Protein AF-A0A923Q628-F1 (afdb_monomer_lite)

Secondary structure (DSSP, 8-state):
-HHHHHHHHHHHHHHHHHHHHHHHHHHHHHHHHHHHHHHTT--HHHHHHHHHHHHHHHHHHHHHHHHTT--HHHHHHHHHHHTHHHHHHHHS-TT--SSS-S-S--

pLDDT: mean 77.68, std 12.84, range [35.16, 90.88]

Sequence (106 aa):
MSDLLASAAAFTAVVAVGLLALSVLTLVPFVLAQRMAQTRGFPSARWGAFTLAASVVGLGVVGLALRGDRTPLLALTGVPVAYAGPLVLSLLEAGQRVGGRPGRHQ

Foldseek 3Di:
DVVVVVVVVVVVVVVVVVVVVLCCLAVVLLVLLLVLCVVLVHDSVVLNVQLNVLSVVLVVQLVVCVPPVHDVVSNVVSRCSNNVSNVVSVVDDRPPPPDDDPDPDD

Radius of gyration: 18.83 Å; chains: 1; bounding box: 48×22×65 Å

Structure (mmCIF, N/CA/C/O backbone):
data_AF-A0A923Q628-F1
#
_entry.id   AF-A0A923Q628-F1
#
loop_
_atom_site.group_PDB
_atom_site.id
_atom_site.type_symbol
_atom_site.label_atom_id
_atom_site.label_alt_id
_atom_site.label_comp_id
_atom_site.label_asym_id
_atom_site.label_entity_id
_atom_site.label_seq_id
_atom_site.pdbx_PDB_ins_code
_atom_site.Cartn_x
_atom_site.Cartn_y
_atom_site.Cartn_z
_atom_site.occupancy
_atom_site.B_iso_or_equiv
_atom_site.auth_seq_id
_atom_site.auth_comp_id
_atom_site.auth_asym_id
_atom_site.auth_atom_id
_atom_site.pdbx_PDB_model_num
ATOM 1 N N . MET A 1 1 ? 11.102 0.838 -37.784 1.00 62.62 1 MET A N 1
ATOM 2 C CA . MET A 1 1 ? 9.768 0.523 -37.207 1.00 62.62 1 MET A CA 1
ATOM 3 C C . MET A 1 1 ? 9.867 -0.410 -36.000 1.00 62.62 1 MET A C 1
ATOM 5 O O . MET A 1 1 ? 9.171 -0.153 -35.029 1.00 62.62 1 MET A O 1
ATOM 9 N N . SER A 1 2 ? 10.738 -1.428 -36.008 1.00 75.00 2 SER A N 1
ATOM 10 C CA . SER A 1 2 ? 10.991 -2.321 -34.859 1.00 75.00 2 SER A CA 1
ATOM 11 C C . SER A 1 2 ? 11.388 -1.589 -33.570 1.00 75.00 2 SER A C 1
ATOM 13 O O . SER A 1 2 ? 10.816 -1.869 -32.524 1.00 75.00 2 SER A O 1
ATOM 15 N N . ASP A 1 3 ? 12.281 -0.598 -33.642 1.00 81.81 3 ASP A N 1
ATOM 16 C CA . ASP A 1 3 ? 12.771 0.122 -32.449 1.00 81.81 3 ASP A CA 1
ATOM 17 C C . ASP A 1 3 ? 11.704 1.025 -31.810 1.00 81.81 3 ASP A C 1
ATOM 19 O O . ASP A 1 3 ? 11.665 1.224 -30.595 1.00 81.81 3 ASP A O 1
ATOM 23 N N . LEU A 1 4 ? 10.775 1.529 -32.626 1.00 80.75 4 LEU A N 1
ATOM 24 C CA . LEU A 1 4 ? 9.619 2.304 -32.170 1.00 80.75 4 LEU A CA 1
ATOM 25 C C . LEU A 1 4 ? 8.608 1.411 -31.440 1.00 80.75 4 LEU A C 1
ATOM 27 O O . LEU A 1 4 ? 8.088 1.788 -30.395 1.00 80.75 4 LEU A O 1
ATOM 31 N N . LEU A 1 5 ? 8.374 0.198 -31.948 1.00 83.94 5 LEU A N 1
ATOM 32 C CA . LEU A 1 5 ? 7.522 -0.787 -31.279 1.00 83.94 5 LEU A CA 1
ATOM 33 C C . LEU A 1 5 ? 8.168 -1.308 -29.987 1.00 83.94 5 LEU A C 1
ATOM 35 O O . LEU A 1 5 ? 7.484 -1.440 -28.974 1.00 83.94 5 LEU A O 1
ATOM 39 N N . ALA A 1 6 ? 9.482 -1.549 -29.995 1.00 86.12 6 ALA A N 1
ATOM 40 C CA . ALA A 1 6 ? 10.225 -1.998 -28.820 1.00 86.12 6 ALA A CA 1
ATOM 41 C C . ALA A 1 6 ? 10.246 -0.936 -27.707 1.00 86.12 6 ALA A C 1
ATOM 43 O O . ALA A 1 6 ? 10.003 -1.255 -26.544 1.00 86.12 6 ALA A O 1
ATOM 44 N N . SER A 1 7 ? 10.471 0.334 -28.056 1.00 83.19 7 SER A N 1
ATOM 45 C CA . SER A 1 7 ? 10.445 1.439 -27.088 1.00 83.19 7 SER A CA 1
ATOM 46 C C . SER A 1 7 ? 9.042 1.694 -26.528 1.00 83.19 7 SER A C 1
ATOM 48 O O . SER A 1 7 ? 8.898 1.874 -25.318 1.00 83.19 7 SER A O 1
ATOM 50 N N . ALA A 1 8 ? 7.997 1.619 -27.359 1.00 86.06 8 ALA A N 1
ATOM 51 C CA . ALA A 1 8 ? 6.611 1.707 -26.899 1.00 86.06 8 ALA A CA 1
ATOM 52 C C . ALA A 1 8 ? 6.243 0.559 -25.940 1.00 86.06 8 ALA A C 1
ATOM 54 O O . ALA A 1 8 ? 5.632 0.795 -24.893 1.00 86.06 8 ALA A O 1
ATOM 55 N N . ALA A 1 9 ? 6.652 -0.676 -26.251 1.00 87.31 9 ALA A N 1
ATOM 56 C CA . ALA A 1 9 ? 6.443 -1.829 -25.378 1.00 87.31 9 ALA A CA 1
ATOM 57 C C . ALA A 1 9 ? 7.181 -1.676 -24.037 1.00 87.31 9 ALA A C 1
ATOM 59 O O . ALA A 1 9 ? 6.585 -1.899 -22.983 1.00 87.31 9 ALA A O 1
ATOM 60 N N . ALA A 1 10 ? 8.442 -1.232 -24.061 1.00 88.81 10 ALA A N 1
ATOM 61 C CA . ALA A 1 10 ? 9.233 -1.007 -22.853 1.00 88.81 10 ALA A CA 1
ATOM 62 C C . ALA A 1 10 ? 8.619 0.085 -21.963 1.00 88.81 10 ALA A C 1
ATOM 64 O O . ALA A 1 10 ? 8.470 -0.113 -20.758 1.00 88.81 10 ALA A O 1
ATOM 65 N N . PHE A 1 11 ? 8.191 1.205 -22.551 1.00 88.06 11 PHE A N 1
ATOM 66 C CA 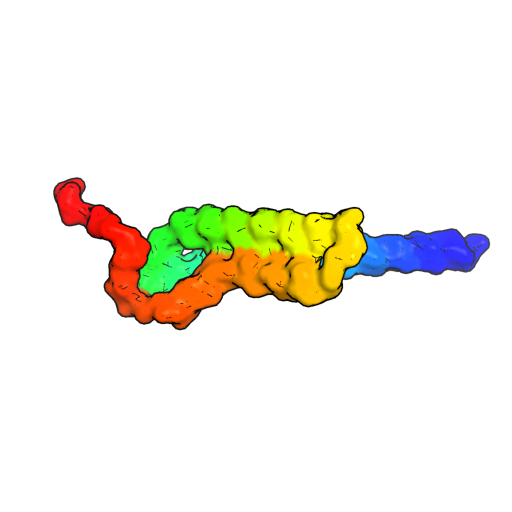. PHE A 1 11 ? 7.509 2.272 -21.820 1.00 88.06 11 PHE A CA 1
ATOM 67 C C . PHE A 1 11 ? 6.212 1.771 -21.175 1.00 88.06 11 PHE A C 1
ATOM 69 O O . PHE A 1 11 ? 5.981 1.990 -19.986 1.00 88.06 11 PHE A O 1
ATOM 76 N N . THR A 1 12 ? 5.399 1.034 -21.933 1.00 89.94 12 THR A N 1
ATOM 77 C CA . THR A 1 12 ? 4.139 0.466 -21.433 1.00 89.94 12 THR A CA 1
ATOM 78 C C . THR A 1 12 ? 4.388 -0.497 -20.273 1.00 89.94 12 THR A C 1
ATOM 80 O O . THR A 1 12 ? 3.681 -0.440 -19.268 1.00 89.94 12 THR A O 1
ATOM 83 N N . ALA A 1 13 ? 5.425 -1.334 -20.366 1.00 90.12 13 ALA A N 1
ATOM 84 C CA . ALA A 1 13 ? 5.811 -2.245 -19.294 1.00 90.12 13 ALA A CA 1
ATOM 85 C C . ALA A 1 13 ? 6.239 -1.489 -18.026 1.00 90.12 13 ALA A C 1
ATOM 87 O O . ALA A 1 13 ? 5.774 -1.816 -16.935 1.00 90.12 13 ALA A O 1
ATOM 88 N N . VAL A 1 14 ? 7.060 -0.442 -18.155 1.00 90.88 14 VAL A N 1
ATOM 89 C CA . VAL A 1 14 ? 7.491 0.386 -17.014 1.00 90.88 14 VAL A CA 1
ATOM 90 C C . VAL A 1 14 ? 6.299 1.067 -16.341 1.00 90.88 14 VAL A C 1
ATOM 92 O O . VAL A 1 14 ? 6.184 1.036 -15.115 1.00 90.88 14 VAL A O 1
ATOM 95 N N . VAL A 1 15 ? 5.376 1.630 -17.125 1.00 90.06 15 VAL A N 1
ATOM 96 C CA . VAL A 1 15 ? 4.156 2.258 -16.596 1.00 90.06 15 VAL A CA 1
ATOM 97 C C . VAL A 1 15 ? 3.277 1.229 -15.883 1.00 90.06 15 VAL A C 1
ATOM 99 O O . VAL A 1 15 ? 2.820 1.486 -14.769 1.00 90.06 15 VAL A O 1
ATOM 102 N N . ALA A 1 16 ? 3.080 0.049 -16.474 1.00 89.62 16 ALA A N 1
ATOM 103 C CA . ALA A 1 16 ? 2.290 -1.021 -15.869 1.00 89.62 16 ALA A CA 1
ATOM 104 C C . ALA A 1 16 ? 2.885 -1.487 -14.530 1.00 89.62 16 ALA A C 1
ATOM 106 O O . ALA A 1 16 ? 2.157 -1.622 -13.546 1.00 89.62 16 ALA A O 1
ATOM 107 N N . VAL A 1 17 ? 4.208 -1.666 -14.465 1.00 89.25 17 VAL A N 1
ATOM 108 C CA . VAL A 1 17 ? 4.917 -2.022 -13.226 1.00 89.25 17 VAL A CA 1
ATOM 109 C C . VAL A 1 17 ? 4.790 -0.911 -12.180 1.00 89.25 17 VAL A C 1
ATOM 111 O O . VAL A 1 17 ? 4.522 -1.202 -11.015 1.00 89.25 17 VAL A O 1
ATOM 114 N N . GLY A 1 18 ? 4.912 0.357 -12.582 1.00 85.50 18 GLY A N 1
ATOM 115 C CA . GLY A 1 18 ? 4.735 1.501 -11.684 1.00 85.50 18 GLY A CA 1
ATOM 116 C C . GLY A 1 18 ? 3.327 1.573 -11.083 1.00 85.50 18 GLY A C 1
ATOM 117 O O . GLY A 1 18 ? 3.176 1.770 -9.876 1.00 85.50 18 GLY A O 1
ATOM 118 N N . LEU A 1 19 ? 2.293 1.347 -11.898 1.00 85.81 19 LEU A N 1
ATOM 119 C CA . LEU A 1 19 ? 0.901 1.303 -11.439 1.00 85.81 19 LEU A CA 1
ATOM 120 C C . LEU A 1 19 ? 0.642 0.118 -10.504 1.00 85.81 19 LEU A C 1
ATOM 122 O O . LEU A 1 19 ? -0.016 0.281 -9.474 1.00 85.81 19 LEU A O 1
ATOM 126 N N . LEU A 1 20 ? 1.201 -1.055 -10.816 1.00 85.62 20 LEU A N 1
ATOM 127 C CA . LEU A 1 20 ? 1.146 -2.219 -9.934 1.00 85.62 20 LEU A CA 1
ATOM 128 C C . LEU A 1 20 ? 1.789 -1.913 -8.579 1.00 85.62 20 LEU A C 1
ATOM 130 O O . LEU A 1 20 ? 1.150 -2.120 -7.548 1.00 85.62 20 LEU A O 1
ATOM 134 N N . ALA A 1 21 ? 2.995 -1.347 -8.562 1.00 83.06 21 ALA A N 1
ATOM 135 C CA . ALA A 1 21 ? 3.676 -0.978 -7.324 1.00 83.06 21 ALA A CA 1
ATOM 136 C C . ALA A 1 21 ? 2.857 0.023 -6.487 1.00 83.06 21 ALA A C 1
ATOM 138 O O . ALA A 1 21 ? 2.683 -0.172 -5.283 1.00 83.06 21 ALA A O 1
ATOM 139 N N . LEU A 1 22 ? 2.278 1.047 -7.124 1.00 82.56 22 LEU A N 1
ATOM 140 C CA . LEU A 1 22 ? 1.396 2.009 -6.455 1.00 82.56 22 LEU A CA 1
ATOM 141 C C . LEU A 1 22 ? 0.154 1.337 -5.864 1.00 82.56 22 LEU A C 1
ATOM 143 O O . LEU A 1 22 ? -0.212 1.623 -4.722 1.00 82.56 22 LEU A O 1
ATOM 147 N N . SER A 1 23 ? -0.474 0.420 -6.600 1.00 81.19 23 SER A N 1
ATOM 148 C CA . SER A 1 23 ? -1.646 -0.315 -6.114 1.00 81.19 23 SER A CA 1
ATOM 149 C C . SER A 1 23 ? -1.315 -1.200 -4.905 1.00 81.19 23 SER A C 1
ATOM 151 O O . SER A 1 23 ? -2.074 -1.231 -3.936 1.00 81.19 23 SER A O 1
ATOM 153 N N . VAL A 1 24 ? -0.142 -1.841 -4.899 1.00 85.56 24 VAL A N 1
ATOM 154 C CA . VAL A 1 24 ? 0.341 -2.662 -3.779 1.00 85.56 24 VAL A CA 1
ATOM 155 C C . VAL A 1 24 ? 0.644 -1.812 -2.543 1.00 85.56 24 VAL A C 1
ATOM 157 O O . VAL A 1 24 ? 0.461 -2.279 -1.422 1.00 85.56 24 VAL A O 1
ATOM 160 N N . LEU A 1 25 ? 1.070 -0.561 -2.716 1.00 80.69 25 LEU A N 1
ATOM 161 C CA . LEU A 1 25 ? 1.388 0.340 -1.603 1.00 80.69 25 LEU A CA 1
ATOM 162 C C . LEU A 1 25 ? 0.191 1.139 -1.078 1.00 80.69 25 LEU A C 1
ATOM 164 O O . LEU A 1 25 ? 0.302 1.752 -0.023 1.00 80.69 25 LEU A O 1
ATOM 168 N N . THR A 1 26 ? -0.942 1.143 -1.780 1.00 80.56 26 THR A N 1
ATOM 169 C CA . THR A 1 26 ? -2.116 1.948 -1.396 1.00 80.56 26 THR A CA 1
ATOM 170 C C . THR A 1 26 ? -3.358 1.093 -1.189 1.00 80.56 26 THR A C 1
ATOM 172 O O . THR A 1 26 ? -3.971 1.114 -0.123 1.00 80.56 26 THR A O 1
ATOM 175 N N . LEU A 1 27 ? -3.719 0.292 -2.188 1.00 83.88 27 LEU A N 1
ATOM 176 C CA . LEU A 1 27 ? -4.980 -0.436 -2.227 1.00 83.88 27 LEU A CA 1
ATOM 177 C C . LEU A 1 27 ? -4.930 -1.695 -1.358 1.00 83.88 27 LEU A C 1
ATOM 179 O O . LEU A 1 27 ? -5.855 -1.956 -0.592 1.00 83.88 27 LEU A O 1
ATOM 183 N N . VAL A 1 28 ? -3.824 -2.443 -1.416 1.00 87.50 28 VAL A N 1
ATOM 184 C CA . VAL A 1 28 ? -3.621 -3.653 -0.602 1.00 87.50 28 VAL A CA 1
ATOM 185 C C . VAL A 1 28 ? -3.653 -3.359 0.905 1.00 87.50 28 VAL A C 1
ATOM 187 O O . VAL A 1 28 ? -4.478 -3.975 1.590 1.00 87.50 28 VAL A O 1
ATOM 190 N N . PRO A 1 29 ? -2.844 -2.429 1.459 1.00 82.69 29 PRO A N 1
ATOM 191 C CA . PRO A 1 29 ? -2.883 -2.155 2.893 1.00 82.69 29 PRO A CA 1
ATOM 192 C C . PRO A 1 29 ? -4.248 -1.615 3.328 1.00 82.69 29 PRO A C 1
ATOM 194 O O . PRO A 1 29 ? -4.738 -2.002 4.389 1.00 82.69 29 PRO A O 1
ATOM 197 N N . PHE A 1 30 ? -4.908 -0.802 2.497 1.00 83.56 30 PHE A N 1
ATOM 198 C CA . PHE A 1 30 ? -6.245 -0.281 2.776 1.00 83.56 30 PHE A CA 1
ATOM 199 C C . PHE A 1 30 ? -7.304 -1.386 2.880 1.00 83.56 30 PHE A C 1
ATOM 201 O O . PHE A 1 30 ? -8.033 -1.449 3.872 1.00 83.56 30 PHE A O 1
ATOM 208 N N . VAL A 1 31 ? -7.370 -2.288 1.895 1.00 87.75 31 VAL A N 1
ATOM 209 C CA . VAL A 1 31 ? -8.322 -3.411 1.899 1.00 87.75 31 VAL A CA 1
ATOM 210 C C . VAL A 1 31 ? -8.047 -4.351 3.074 1.00 87.75 31 VAL A C 1
ATOM 212 O O . VAL A 1 31 ? -8.987 -4.786 3.745 1.00 87.75 31 VAL A O 1
ATOM 215 N N . LEU A 1 32 ? -6.773 -4.631 3.366 1.00 86.56 32 LEU A N 1
ATOM 216 C CA . LEU A 1 32 ? -6.375 -5.443 4.515 1.00 86.56 32 LEU A CA 1
ATOM 217 C C . LEU A 1 32 ? -6.810 -4.804 5.836 1.00 86.56 32 LEU A C 1
ATOM 219 O O . LEU A 1 32 ? -7.432 -5.477 6.658 1.00 86.56 32 LEU A O 1
ATOM 223 N N . ALA A 1 33 ? -6.542 -3.512 6.030 1.00 84.75 33 ALA A N 1
ATOM 22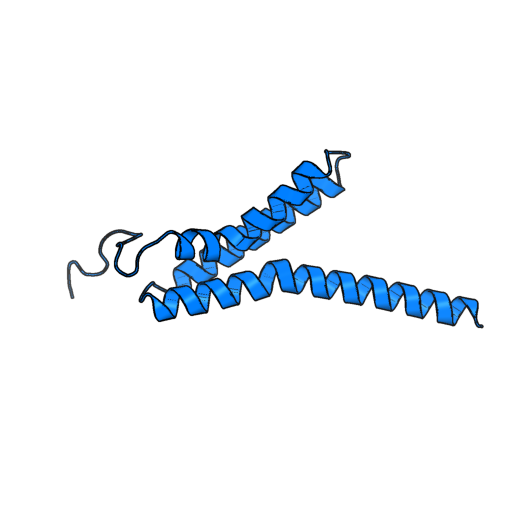4 C CA . ALA A 1 33 ? -6.940 -2.795 7.236 1.00 84.75 33 ALA A CA 1
ATOM 225 C C . ALA A 1 33 ? -8.461 -2.744 7.399 1.00 84.75 33 ALA A C 1
ATOM 227 O O . ALA A 1 33 ? -8.959 -2.958 8.502 1.00 84.75 33 ALA A O 1
ATOM 228 N N . GLN A 1 34 ? -9.213 -2.518 6.318 1.00 85.50 34 GLN A N 1
ATOM 229 C CA . GLN A 1 34 ? -10.674 -2.524 6.379 1.00 85.50 34 GLN A CA 1
ATOM 230 C C . GLN A 1 34 ? -11.230 -3.895 6.755 1.00 85.50 34 GLN A C 1
ATOM 232 O O . GLN A 1 34 ? -12.059 -3.972 7.662 1.00 85.50 34 GLN A O 1
ATOM 237 N N . ARG A 1 35 ? -10.755 -4.970 6.111 1.00 86.12 35 ARG A N 1
ATOM 238 C CA . ARG A 1 35 ? -11.179 -6.336 6.451 1.00 86.12 35 ARG A CA 1
ATOM 239 C C . ARG A 1 35 ? -10.851 -6.660 7.903 1.00 86.12 35 ARG A C 1
ATOM 241 O O . ARG A 1 35 ? -11.736 -7.084 8.633 1.00 86.12 35 ARG A O 1
ATOM 248 N N . MET A 1 36 ? -9.620 -6.387 8.337 1.00 83.00 36 MET A N 1
ATOM 249 C CA . MET A 1 36 ? -9.191 -6.620 9.718 1.00 83.00 36 MET A CA 1
ATOM 250 C C . MET A 1 36 ? -9.996 -5.805 10.736 1.00 83.00 36 MET A C 1
ATOM 252 O O . MET A 1 36 ? -10.342 -6.323 11.798 1.00 83.00 36 MET A O 1
ATOM 256 N N . ALA A 1 37 ? -10.299 -4.542 10.430 1.00 82.12 37 ALA A N 1
ATOM 257 C CA . ALA A 1 37 ? -11.102 -3.688 11.295 1.00 82.12 37 ALA A CA 1
ATOM 258 C C . ALA A 1 37 ? -12.540 -4.210 11.407 1.00 82.12 37 ALA A C 1
ATOM 260 O O . ALA A 1 37 ? -13.055 -4.307 12.517 1.00 82.12 37 ALA A O 1
ATOM 261 N N . GLN A 1 38 ? -13.154 -4.615 10.290 1.00 83.25 38 GLN A N 1
ATOM 262 C CA . GLN A 1 38 ? -14.494 -5.209 10.279 1.00 83.25 38 GLN A CA 1
ATOM 263 C C . GLN A 1 38 ? -14.541 -6.518 11.072 1.00 83.25 38 GLN A C 1
ATOM 265 O O . GLN A 1 38 ? -15.397 -6.669 11.939 1.00 83.25 38 GLN A O 1
ATOM 270 N N . THR A 1 39 ? -13.595 -7.435 10.844 1.00 82.62 39 THR A N 1
ATOM 271 C CA . THR A 1 39 ? -13.560 -8.729 11.548 1.00 82.62 39 THR A CA 1
ATOM 272 C C . THR A 1 39 ? -13.316 -8.581 13.048 1.00 82.62 39 THR A C 1
ATOM 274 O O . THR A 1 39 ? -13.769 -9.416 13.821 1.00 82.62 39 THR A O 1
ATOM 277 N N . ARG A 1 40 ? -12.603 -7.530 13.473 1.00 78.62 40 ARG A N 1
ATOM 278 C CA . ARG A 1 40 ? -12.287 -7.270 14.888 1.00 78.62 40 ARG A CA 1
ATOM 279 C C . ARG A 1 40 ? -13.239 -6.269 15.563 1.00 78.62 40 ARG A C 1
ATOM 281 O O . ARG A 1 40 ? -13.022 -5.933 16.723 1.00 78.62 40 ARG A O 1
ATOM 288 N N . GLY A 1 41 ? -14.272 -5.783 14.867 1.00 75.38 41 GLY A N 1
ATOM 289 C CA . GLY A 1 41 ? -15.254 -4.839 15.420 1.00 75.38 41 GLY A CA 1
ATOM 290 C C . GLY A 1 41 ? -14.727 -3.415 15.650 1.00 75.38 41 GLY A C 1
ATOM 291 O O . GLY A 1 41 ? -15.304 -2.658 16.430 1.00 75.38 41 GLY A O 1
ATOM 292 N N . PHE A 1 42 ? -13.632 -3.031 14.992 1.00 78.75 42 PHE A N 1
ATOM 293 C CA . PHE A 1 42 ? -13.096 -1.673 15.052 1.00 78.75 42 PHE A CA 1
ATOM 294 C C . PHE A 1 42 ? -13.792 -0.730 14.053 1.00 78.75 42 PHE A C 1
ATOM 296 O O . PHE A 1 42 ? -14.262 -1.177 13.005 1.00 78.75 42 PHE A O 1
ATOM 303 N N . PRO A 1 43 ? -13.802 0.599 14.299 1.00 81.81 43 PRO A N 1
ATOM 304 C CA . PRO A 1 43 ? -14.375 1.566 13.365 1.00 81.81 43 PRO A CA 1
ATOM 305 C C . PRO A 1 43 ? -13.609 1.584 12.031 1.00 81.81 43 PRO A C 1
ATOM 307 O O . PRO A 1 43 ? -12.530 2.176 11.923 1.00 81.81 43 PRO A O 1
ATOM 310 N N . SER A 1 44 ? -14.182 0.959 11.002 1.00 78.69 44 SER A N 1
ATOM 311 C CA . SER A 1 44 ? -13.566 0.796 9.677 1.00 78.69 44 SER A CA 1
ATOM 312 C C . SER A 1 44 ? -13.195 2.127 9.018 1.00 78.69 44 SER A C 1
ATOM 314 O O . SER A 1 44 ? -12.145 2.224 8.390 1.00 78.69 44 SER A O 1
ATOM 316 N N . ALA A 1 45 ? -13.998 3.178 9.216 1.00 79.12 45 ALA A N 1
ATOM 317 C CA . ALA A 1 45 ? -13.728 4.513 8.681 1.00 79.12 45 ALA A CA 1
ATOM 318 C C . ALA A 1 45 ? -12.454 5.143 9.275 1.00 79.12 45 ALA A C 1
ATOM 320 O O . ALA A 1 45 ? -11.639 5.703 8.542 1.00 79.12 45 ALA A O 1
ATOM 321 N N . ARG A 1 46 ? -12.241 5.007 10.593 1.00 83.44 46 ARG A N 1
ATOM 322 C CA . ARG A 1 46 ? -11.039 5.531 11.268 1.00 83.44 46 ARG A CA 1
ATOM 323 C C . ARG A 1 46 ? -9.785 4.785 10.827 1.00 83.44 46 ARG A C 1
ATOM 325 O O . ARG A 1 46 ? -8.782 5.415 10.507 1.00 83.44 46 ARG A O 1
ATOM 332 N N . TRP A 1 47 ? -9.857 3.457 10.765 1.00 82.69 47 TRP A N 1
ATOM 333 C CA . TRP A 1 47 ? -8.733 2.626 10.326 1.00 82.69 47 TRP A CA 1
ATOM 334 C C . TRP A 1 47 ? -8.437 2.772 8.833 1.00 82.69 47 TRP A C 1
ATOM 336 O O . TRP A 1 47 ? -7.270 2.781 8.444 1.00 82.69 47 TRP A O 1
ATOM 346 N N . GLY A 1 48 ? -9.461 2.976 8.003 1.00 82.06 48 GLY A N 1
ATOM 347 C CA . GLY A 1 48 ? -9.296 3.327 6.594 1.00 82.06 48 GLY A CA 1
ATOM 348 C C . GLY A 1 48 ? -8.550 4.650 6.419 1.00 82.06 48 GLY A C 1
ATOM 349 O O . GLY A 1 48 ? -7.553 4.692 5.702 1.00 82.06 48 GLY A O 1
ATOM 350 N N . ALA A 1 49 ? -8.966 5.706 7.128 1.00 82.56 49 ALA A N 1
ATOM 351 C CA . ALA A 1 49 ? -8.298 7.010 7.087 1.00 82.56 49 ALA A CA 1
ATOM 352 C C . ALA A 1 49 ? -6.846 6.944 7.591 1.00 82.56 49 ALA A C 1
ATOM 354 O O . ALA A 1 49 ? -5.948 7.494 6.956 1.00 82.56 49 ALA A O 1
ATOM 355 N N . PHE A 1 50 ? -6.601 6.220 8.689 1.00 83.56 50 PHE A N 1
ATOM 356 C CA . PHE A 1 50 ? -5.250 5.990 9.203 1.00 83.56 50 PHE A CA 1
ATOM 357 C C . PHE A 1 50 ? -4.361 5.285 8.174 1.00 83.56 50 PHE A C 1
ATOM 359 O O . PHE A 1 50 ? -3.236 5.711 7.932 1.00 83.56 50 PHE A O 1
ATOM 366 N N . THR A 1 51 ? -4.876 4.240 7.526 1.00 85.19 51 THR A N 1
ATOM 367 C CA . THR A 1 51 ? -4.108 3.464 6.542 1.00 85.19 51 THR A CA 1
ATOM 368 C C . THR A 1 51 ? -3.823 4.268 5.276 1.00 85.19 51 THR A C 1
ATOM 370 O O . THR A 1 51 ? -2.728 4.169 4.725 1.00 85.19 51 THR A O 1
ATOM 373 N N . LEU A 1 52 ? -4.758 5.119 4.841 1.00 84.00 52 LEU A N 1
ATOM 374 C CA . LEU A 1 52 ? -4.522 6.063 3.746 1.00 84.00 52 LEU A CA 1
ATOM 375 C C . LEU A 1 52 ? -3.431 7.074 4.104 1.00 84.00 52 LEU A C 1
ATOM 377 O O . LEU A 1 52 ? -2.501 7.259 3.323 1.00 84.00 52 LEU A O 1
ATOM 381 N N . ALA A 1 53 ? -3.498 7.681 5.293 1.00 85.56 53 ALA A N 1
ATOM 382 C CA . ALA A 1 53 ? -2.464 8.603 5.759 1.00 85.56 53 ALA A CA 1
ATOM 383 C C . ALA A 1 53 ? -1.092 7.913 5.824 1.00 85.56 53 ALA A C 1
ATOM 385 O O . ALA A 1 53 ? -0.105 8.450 5.327 1.00 85.56 53 ALA A O 1
ATOM 386 N N . ALA A 1 54 ? -1.043 6.691 6.354 1.00 85.50 54 ALA A N 1
ATOM 387 C CA . ALA A 1 54 ? 0.171 5.888 6.419 1.00 85.50 54 ALA A CA 1
ATOM 388 C C . A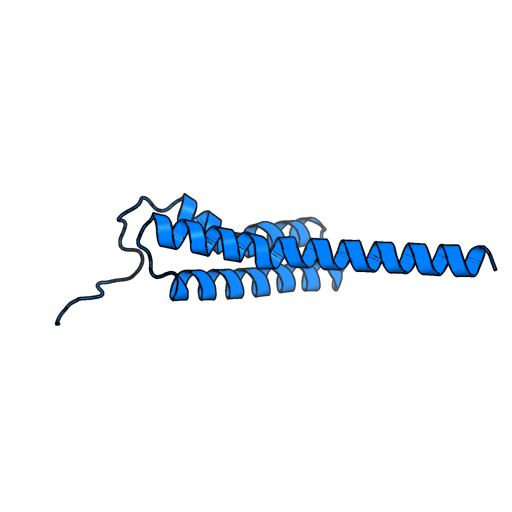LA A 1 54 ? 0.730 5.560 5.021 1.00 85.50 54 ALA A C 1
ATOM 390 O O . ALA A 1 54 ? 1.930 5.684 4.792 1.00 85.50 54 ALA A O 1
ATOM 391 N N . SER A 1 55 ? -0.138 5.238 4.057 1.00 86.00 55 SER A N 1
ATOM 392 C CA . SER A 1 55 ? 0.245 5.002 2.656 1.00 86.00 55 SER A CA 1
ATOM 393 C C . SER A 1 55 ? 0.827 6.259 2.002 1.00 86.00 55 SER A C 1
ATOM 395 O O . SER A 1 55 ? 1.861 6.188 1.342 1.00 86.00 55 SER A O 1
ATOM 397 N N . VAL A 1 56 ? 0.212 7.427 2.227 1.00 86.88 56 VAL A N 1
ATOM 398 C CA . VAL A 1 56 ? 0.709 8.719 1.722 1.00 86.88 56 VAL A CA 1
ATOM 399 C C . VAL A 1 56 ? 2.076 9.050 2.316 1.00 86.88 56 VAL A C 1
ATOM 401 O O . VAL A 1 56 ? 2.982 9.444 1.583 1.00 86.88 56 VAL A O 1
ATOM 404 N N . VAL A 1 57 ? 2.255 8.852 3.624 1.00 86.44 57 VAL A N 1
ATOM 405 C CA . VAL A 1 57 ? 3.549 9.070 4.286 1.00 86.44 57 VAL A CA 1
ATOM 406 C C . VAL A 1 57 ? 4.594 8.084 3.761 1.00 86.44 57 VAL A C 1
ATOM 408 O O . VAL A 1 57 ? 5.700 8.505 3.433 1.00 86.44 57 VAL A O 1
ATOM 411 N N . GLY A 1 58 ? 4.249 6.803 3.608 1.00 84.19 58 GLY A N 1
ATOM 412 C CA . GLY A 1 58 ? 5.143 5.780 3.060 1.00 84.19 58 GLY A CA 1
ATOM 413 C C . GLY A 1 58 ? 5.612 6.114 1.643 1.00 84.19 58 GLY A C 1
ATOM 414 O O . GLY A 1 58 ? 6.812 6.103 1.372 1.00 84.19 58 GLY A O 1
ATOM 415 N N . LEU A 1 59 ? 4.690 6.518 0.764 1.00 84.19 59 LEU A N 1
ATOM 416 C CA . LEU A 1 59 ? 5.017 6.999 -0.582 1.00 84.19 59 LEU A CA 1
ATOM 417 C C . LEU A 1 59 ? 5.870 8.272 -0.554 1.00 84.19 59 LEU A C 1
ATOM 419 O O . LEU A 1 59 ? 6.803 8.397 -1.344 1.00 84.19 59 LEU A O 1
ATOM 423 N N . GLY A 1 60 ? 5.592 9.197 0.368 1.00 84.75 60 GLY A N 1
ATOM 424 C CA . GLY A 1 60 ? 6.395 10.401 0.570 1.00 84.75 60 GLY A CA 1
ATOM 425 C C . GLY A 1 60 ? 7.837 10.083 0.970 1.00 84.75 60 GLY A C 1
ATOM 426 O O . GLY A 1 60 ? 8.767 10.673 0.424 1.00 84.75 60 GLY A O 1
ATOM 427 N N . VAL A 1 61 ? 8.036 9.107 1.862 1.00 84.19 61 VAL A N 1
ATOM 428 C CA . VAL A 1 61 ? 9.366 8.623 2.268 1.00 84.19 61 VAL A CA 1
ATOM 429 C C . VAL A 1 61 ? 10.107 8.006 1.082 1.00 84.19 61 VAL A C 1
ATOM 431 O O . VAL A 1 61 ? 11.261 8.364 0.849 1.00 84.19 61 VAL A O 1
ATOM 434 N N . VAL A 1 62 ? 9.444 7.158 0.287 1.00 83.62 62 VAL A N 1
ATOM 435 C CA . VAL A 1 62 ? 10.036 6.589 -0.938 1.00 83.62 62 VAL A CA 1
ATOM 436 C C . VAL A 1 62 ? 10.405 7.697 -1.927 1.00 83.62 62 VAL A C 1
ATOM 438 O O . VAL A 1 62 ? 11.526 7.729 -2.423 1.00 83.62 62 VAL A O 1
ATOM 441 N N . GLY A 1 63 ? 9.507 8.652 -2.173 1.00 83.31 63 GLY A N 1
ATOM 442 C CA . GLY A 1 63 ? 9.761 9.773 -3.080 1.00 83.31 63 GLY A CA 1
ATOM 443 C C . GLY A 1 63 ? 10.918 10.668 -2.626 1.00 83.31 63 GLY A C 1
ATOM 444 O O . GLY A 1 63 ? 11.720 11.104 -3.449 1.00 83.31 63 GLY A O 1
ATOM 445 N N . LEU A 1 64 ? 11.046 10.912 -1.319 1.00 83.69 64 LEU A N 1
ATOM 446 C CA . LEU A 1 64 ? 12.175 11.642 -0.732 1.00 83.69 64 LEU A CA 1
ATOM 447 C C . LEU A 1 64 ? 13.489 10.861 -0.848 1.00 83.69 64 LEU A C 1
ATOM 449 O O . LEU A 1 64 ? 14.525 11.463 -1.128 1.00 83.69 64 LEU A O 1
ATOM 453 N N . ALA A 1 65 ? 13.445 9.543 -0.647 1.00 82.50 65 ALA A N 1
ATOM 454 C CA . ALA A 1 65 ? 14.603 8.661 -0.769 1.00 82.50 65 ALA A CA 1
ATOM 455 C C . ALA A 1 65 ? 15.096 8.525 -2.217 1.00 82.50 65 ALA A C 1
ATOM 457 O O . ALA A 1 65 ? 16.282 8.321 -2.424 1.00 82.50 65 ALA A O 1
ATOM 458 N N . LEU A 1 66 ? 14.206 8.664 -3.204 1.00 80.00 66 LEU A N 1
ATOM 459 C CA . LEU A 1 66 ? 14.562 8.663 -4.626 1.00 80.00 66 LEU A CA 1
ATOM 460 C C . LEU A 1 66 ? 15.062 10.029 -5.130 1.00 80.00 66 LEU A C 1
ATOM 462 O O . LEU A 1 66 ? 15.680 10.090 -6.188 1.00 80.00 66 LEU A O 1
ATOM 466 N N . ARG A 1 67 ? 14.757 11.130 -4.425 1.00 81.56 67 ARG A N 1
ATOM 467 C CA . ARG A 1 67 ? 15.114 12.501 -4.844 1.00 81.56 67 ARG A CA 1
ATOM 468 C C . ARG A 1 67 ? 16.431 13.018 -4.284 1.00 81.56 67 ARG A C 1
ATOM 470 O O . ARG A 1 67 ? 17.109 13.777 -4.965 1.00 81.56 67 ARG A O 1
ATOM 477 N N . GLY A 1 68 ? 16.748 12.708 -3.034 1.00 68.56 68 GLY A N 1
ATOM 478 C CA . GLY A 1 68 ? 18.117 12.867 -2.545 1.00 68.56 68 GLY A CA 1
ATOM 479 C C . GLY A 1 68 ? 18.815 11.537 -2.746 1.00 68.56 68 GLY A C 1
ATOM 480 O O . GLY A 1 68 ? 18.146 10.533 -2.555 1.00 68.56 68 GLY A O 1
ATOM 481 N N . ASP A 1 69 ? 20.109 11.502 -3.063 1.00 62.94 69 ASP A N 1
ATOM 482 C CA . ASP A 1 69 ? 20.957 10.289 -3.083 1.00 62.94 69 ASP A CA 1
ATOM 483 C C . ASP A 1 69 ? 21.078 9.623 -1.689 1.00 62.94 69 ASP A C 1
ATOM 485 O O . ASP A 1 69 ? 22.152 9.289 -1.189 1.00 62.94 69 ASP A O 1
ATOM 489 N N . ARG A 1 70 ? 19.959 9.499 -0.979 1.00 61.50 70 ARG A N 1
ATOM 490 C CA . ARG A 1 70 ? 19.832 8.897 0.331 1.00 61.50 70 ARG A CA 1
ATOM 491 C C . ARG A 1 70 ? 19.790 7.394 0.141 1.00 61.50 70 ARG A C 1
ATOM 493 O O . ARG A 1 70 ? 19.296 6.867 -0.850 1.00 61.50 70 ARG A O 1
ATOM 500 N N . THR A 1 71 ? 20.349 6.711 1.127 1.00 67.06 71 THR A N 1
ATOM 501 C CA . THR A 1 71 ? 20.573 5.272 1.099 1.00 67.06 71 THR A CA 1
ATOM 502 C C . THR A 1 71 ? 19.305 4.499 0.711 1.00 67.06 71 THR A C 1
ATOM 504 O O . THR A 1 71 ? 18.221 4.811 1.207 1.00 67.06 71 THR A O 1
ATOM 507 N N . PRO A 1 72 ? 19.417 3.428 -0.100 1.00 69.69 72 PRO A N 1
ATOM 508 C CA . PRO A 1 72 ? 18.279 2.582 -0.489 1.00 69.69 72 PRO A CA 1
ATOM 509 C C . PRO A 1 72 ? 17.533 1.991 0.721 1.00 69.69 72 PRO A C 1
ATOM 511 O O . PRO A 1 72 ? 16.358 1.649 0.636 1.00 69.69 72 PRO A O 1
ATOM 514 N N . LEU A 1 73 ? 18.189 1.952 1.884 1.00 74.75 73 LEU A N 1
ATOM 515 C CA . LEU A 1 73 ? 17.597 1.613 3.176 1.00 74.75 73 LEU A CA 1
ATOM 516 C C . LEU A 1 73 ? 16.419 2.524 3.566 1.00 74.75 73 LEU A C 1
ATOM 518 O O . LEU A 1 73 ? 15.445 2.044 4.136 1.00 74.75 73 LEU A O 1
ATOM 522 N N . LEU A 1 74 ? 16.470 3.816 3.236 1.00 74.81 74 LEU A N 1
ATOM 523 C CA . LEU A 1 74 ? 15.384 4.768 3.500 1.00 74.81 74 LEU A CA 1
ATOM 524 C C . LEU A 1 74 ? 14.178 4.538 2.581 1.00 74.81 74 LEU A C 1
ATOM 526 O O . LEU A 1 74 ? 13.045 4.757 2.994 1.00 74.81 74 LEU A O 1
ATOM 530 N N . ALA A 1 75 ? 14.392 4.044 1.360 1.00 73.69 75 ALA A N 1
ATOM 531 C CA . ALA A 1 75 ? 13.288 3.626 0.498 1.00 73.69 75 ALA A CA 1
ATOM 532 C C . ALA A 1 75 ? 12.600 2.363 1.048 1.00 73.69 75 ALA A C 1
ATOM 534 O O . ALA A 1 75 ? 11.375 2.248 0.984 1.00 73.69 75 ALA A O 1
ATOM 535 N N . LEU A 1 76 ? 13.365 1.449 1.661 1.00 78.88 76 LEU A N 1
ATOM 536 C CA . LEU A 1 76 ? 12.821 0.234 2.276 1.00 78.88 76 LEU A CA 1
ATOM 537 C C . LEU A 1 76 ? 11.913 0.527 3.475 1.00 78.88 76 LEU A C 1
ATOM 539 O O . LEU A 1 76 ? 10.971 -0.228 3.696 1.00 78.88 76 LEU A O 1
ATOM 543 N N . THR A 1 77 ? 12.132 1.616 4.223 1.00 82.81 77 THR A N 1
ATOM 544 C CA . THR A 1 77 ? 11.263 1.973 5.362 1.00 82.81 77 THR A CA 1
ATOM 545 C C . THR A 1 77 ? 9.906 2.532 4.938 1.00 82.81 77 THR A C 1
ATOM 547 O O . THR A 1 77 ? 8.954 2.457 5.714 1.00 82.81 77 THR A O 1
ATOM 550 N N . GLY A 1 78 ? 9.763 3.013 3.700 1.00 79.25 78 GLY A N 1
ATOM 551 C CA . GLY A 1 78 ? 8.477 3.480 3.180 1.00 79.25 78 GLY A CA 1
ATOM 552 C C . GLY A 1 78 ? 7.426 2.370 3.059 1.00 79.25 78 GLY A C 1
ATOM 553 O O . GLY A 1 78 ? 6.239 2.627 3.262 1.00 79.25 78 GLY A O 1
ATOM 554 N N . VAL A 1 79 ? 7.850 1.124 2.810 1.00 80.81 79 VAL A N 1
ATOM 555 C CA . VAL A 1 79 ? 6.942 -0.029 2.675 1.00 80.81 79 VAL A CA 1
ATOM 556 C C . VAL A 1 79 ? 6.295 -0.413 4.018 1.00 80.81 79 VAL A C 1
ATOM 558 O O . VAL A 1 79 ? 5.066 -0.437 4.081 1.00 80.81 79 VAL A O 1
ATOM 561 N N . PRO A 1 80 ? 7.044 -0.629 5.123 1.00 83.56 80 PRO A N 1
ATOM 562 C CA . PRO A 1 80 ? 6.459 -0.815 6.452 1.00 83.56 80 PRO A CA 1
ATOM 563 C C . PRO A 1 80 ? 5.516 0.316 6.865 1.00 83.56 80 PRO A C 1
ATOM 565 O O . PRO A 1 80 ? 4.470 0.055 7.456 1.00 83.56 80 PRO A O 1
ATOM 568 N N . VAL A 1 81 ? 5.861 1.565 6.531 1.00 82.94 81 VAL A N 1
ATOM 569 C CA . VAL A 1 81 ? 5.030 2.732 6.854 1.00 82.94 81 VAL A CA 1
ATOM 570 C C . VAL A 1 81 ? 3.697 2.673 6.110 1.00 82.94 81 VAL A C 1
ATOM 572 O O . VAL A 1 81 ? 2.659 2.852 6.738 1.00 82.94 81 VAL A O 1
ATOM 575 N N . ALA A 1 82 ? 3.686 2.326 4.820 1.00 81.19 82 ALA A N 1
ATOM 576 C CA . ALA A 1 82 ? 2.440 2.152 4.068 1.00 81.19 82 ALA A CA 1
ATOM 577 C C . ALA A 1 82 ? 1.538 1.042 4.648 1.00 81.19 82 ALA A C 1
ATOM 579 O O . ALA A 1 82 ? 0.311 1.145 4.624 1.00 81.19 82 ALA A O 1
ATOM 580 N N . TYR A 1 83 ? 2.144 0.014 5.245 1.00 84.44 83 TYR A N 1
ATOM 581 C CA . TYR A 1 83 ? 1.452 -1.106 5.887 1.00 84.44 83 TYR A CA 1
ATOM 582 C C . TYR A 1 83 ? 1.197 -0.905 7.389 1.00 84.44 83 TYR A C 1
ATOM 584 O O . TYR A 1 83 ? 0.732 -1.830 8.058 1.00 84.44 83 TYR A O 1
ATOM 592 N N . ALA A 1 84 ? 1.425 0.290 7.942 1.00 82.44 84 ALA A N 1
ATOM 593 C CA . ALA A 1 84 ? 1.268 0.527 9.377 1.00 82.44 84 ALA A CA 1
ATOM 594 C C . ALA A 1 84 ? -0.157 0.226 9.880 1.00 82.44 84 ALA A C 1
ATOM 596 O O . ALA A 1 84 ? -0.313 -0.354 10.946 1.00 82.44 84 ALA A O 1
ATOM 597 N N . GLY A 1 85 ? -1.199 0.550 9.107 1.00 81.06 85 GLY A N 1
ATOM 598 C CA . GLY A 1 85 ? -2.596 0.231 9.439 1.00 81.06 85 GLY A CA 1
ATOM 599 C C . GLY A 1 85 ? -2.843 -1.251 9.743 1.00 81.06 85 GLY A C 1
ATOM 600 O O . GLY A 1 85 ? -3.189 -1.589 10.879 1.00 81.06 85 GLY A O 1
ATOM 601 N N . PRO A 1 86 ? -2.653 -2.152 8.763 1.00 80.06 86 PRO A N 1
ATOM 602 C CA . PRO A 1 86 ? -2.820 -3.584 8.986 1.00 80.06 86 PRO A CA 1
ATOM 603 C C . PRO A 1 86 ? -1.809 -4.159 9.991 1.00 80.06 86 PRO A C 1
ATOM 605 O O . PRO A 1 86 ? -2.183 -5.041 10.760 1.00 80.06 86 PRO A O 1
ATOM 608 N N . LEU A 1 87 ? -0.570 -3.652 10.047 1.00 82.75 87 LEU A N 1
ATOM 609 C CA . LEU A 1 87 ? 0.423 -4.096 11.034 1.00 82.75 87 LEU A CA 1
ATOM 610 C C . LEU A 1 87 ? -0.024 -3.786 12.464 1.00 82.75 87 LEU A C 1
ATOM 612 O O . LEU A 1 87 ? -0.026 -4.675 13.312 1.00 82.75 87 LEU A O 1
ATOM 616 N N . VAL A 1 88 ? -0.483 -2.565 12.732 1.00 83.88 88 VAL A N 1
ATOM 617 C CA . VAL A 1 88 ? -1.000 -2.204 14.056 1.00 83.88 88 VAL A CA 1
ATOM 618 C C . VAL A 1 88 ? -2.241 -3.038 14.376 1.00 83.88 88 VAL A C 1
ATOM 620 O O . VAL A 1 88 ? -2.317 -3.612 15.456 1.00 83.88 88 VAL A O 1
ATOM 623 N N . LEU A 1 89 ? -3.172 -3.208 13.431 1.00 78.75 89 LEU A N 1
ATOM 624 C CA . LEU A 1 89 ? -4.335 -4.081 13.631 1.00 78.75 89 LEU A CA 1
ATOM 625 C C . LEU A 1 89 ? -3.958 -5.546 13.886 1.00 78.75 89 LEU A C 1
ATOM 627 O O . LEU A 1 89 ? -4.711 -6.241 14.560 1.00 78.75 89 LEU A O 1
ATOM 631 N N . SER A 1 90 ? -2.832 -6.028 13.357 1.00 81.38 90 SER A N 1
ATOM 632 C CA . SER A 1 90 ? -2.347 -7.391 13.607 1.00 81.38 90 SER A CA 1
ATOM 633 C C . SER A 1 90 ? -1.789 -7.583 15.018 1.00 81.38 90 SER A C 1
ATOM 635 O O . SER A 1 90 ? -1.906 -8.676 15.562 1.0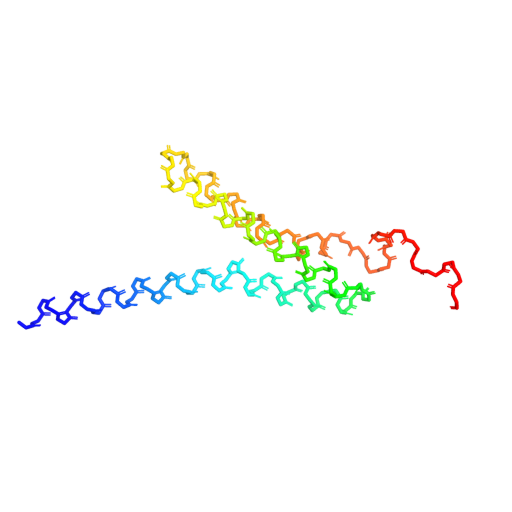0 81.38 90 SER A O 1
ATOM 637 N N . LEU A 1 91 ? -1.245 -6.519 15.616 1.00 82.81 91 LEU A N 1
ATOM 638 C CA . LEU A 1 91 ? -0.723 -6.515 16.985 1.00 82.81 91 LEU A CA 1
ATOM 639 C C . LEU A 1 91 ? -1.820 -6.293 18.035 1.00 82.81 91 LEU A C 1
ATOM 641 O O . LEU A 1 91 ? -1.617 -6.580 19.211 1.00 82.81 91 LEU A O 1
ATOM 645 N N . LEU A 1 92 ? -2.974 -5.765 17.625 1.00 78.69 92 LEU A N 1
ATOM 646 C CA . LEU A 1 92 ? -4.101 -5.516 18.513 1.00 78.69 92 LEU A CA 1
ATOM 647 C C . LEU A 1 92 ? -4.990 -6.755 18.637 1.00 78.69 92 LEU A C 1
ATOM 649 O O . LEU A 1 92 ? -5.584 -7.224 17.663 1.00 78.69 92 LEU A O 1
ATOM 653 N N . GLU A 1 93 ? -5.132 -7.252 19.865 1.00 67.00 93 GLU A N 1
ATOM 654 C CA . GLU A 1 93 ? -6.111 -8.288 20.185 1.00 67.00 93 GLU A CA 1
ATOM 655 C C . GLU A 1 93 ? -7.541 -7.778 19.958 1.00 67.00 93 GLU A C 1
ATOM 657 O O . GLU A 1 93 ? -7.875 -6.620 20.240 1.00 67.00 93 GLU A O 1
ATOM 662 N N . ALA A 1 94 ? -8.402 -8.656 19.437 1.00 57.88 94 ALA A N 1
ATOM 663 C CA . ALA A 1 94 ? -9.810 -8.351 19.224 1.00 57.88 94 ALA A CA 1
ATOM 664 C C . ALA A 1 94 ? -10.461 -7.991 20.573 1.00 57.88 94 ALA A C 1
ATOM 666 O O . ALA A 1 94 ? -10.557 -8.830 21.462 1.00 57.88 94 ALA A O 1
ATOM 667 N N . GLY A 1 95 ? -10.874 -6.730 20.737 1.00 54.16 95 GLY A N 1
ATOM 668 C CA . GLY A 1 95 ? -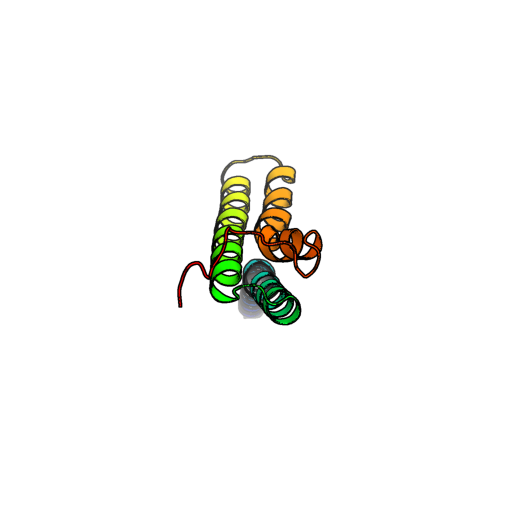11.486 -6.223 21.973 1.00 54.16 95 GLY A CA 1
ATOM 669 C C . GLY A 1 95 ? -10.648 -5.209 22.762 1.00 54.16 95 GLY A C 1
ATOM 670 O O . GLY A 1 95 ? -11.191 -4.541 23.646 1.00 54.16 95 GLY A O 1
ATOM 671 N N . GLN A 1 96 ? -9.371 -5.004 22.421 1.00 55.75 96 GLN A N 1
ATOM 672 C CA . GLN A 1 96 ? -8.587 -3.883 22.954 1.00 55.75 96 GLN A CA 1
ATOM 673 C C . GLN A 1 96 ? -9.204 -2.564 22.465 1.00 55.75 96 GLN A C 1
ATOM 675 O O . GLN A 1 96 ? -9.209 -2.280 21.270 1.00 55.75 96 GLN A O 1
ATOM 680 N N . ARG A 1 97 ? -9.748 -1.738 23.369 1.00 54.41 97 ARG A N 1
ATOM 681 C CA . ARG A 1 97 ? -10.286 -0.405 23.035 1.00 54.41 97 ARG A CA 1
ATOM 682 C C . ARG A 1 97 ? -9.152 0.553 22.665 1.00 54.41 97 ARG A C 1
ATOM 684 O O . ARG A 1 97 ? -8.734 1.382 23.471 1.00 54.41 97 ARG A O 1
ATOM 691 N N . VAL A 1 98 ? -8.667 0.465 21.433 1.00 55.69 98 VAL A N 1
ATOM 692 C CA . VAL A 1 98 ? -7.726 1.442 20.877 1.00 55.69 98 VAL A CA 1
ATOM 693 C C . VAL A 1 98 ? -8.514 2.669 20.442 1.00 55.69 98 VAL A C 1
ATOM 695 O O . VAL A 1 98 ? -9.072 2.738 19.349 1.00 55.69 98 VAL A O 1
ATOM 698 N N . GLY A 1 99 ? -8.621 3.610 21.376 1.00 49.84 99 GLY A N 1
ATOM 699 C CA . GLY A 1 99 ? -9.450 4.805 21.266 1.00 49.84 99 GLY A CA 1
ATOM 700 C C . GLY A 1 99 ? -10.558 4.780 22.311 1.00 49.84 99 GLY A C 1
ATOM 701 O O . GLY A 1 99 ? -11.444 3.927 22.278 1.00 49.84 99 GLY A O 1
ATOM 702 N N . GLY A 1 100 ? -10.479 5.714 23.261 1.00 49.41 100 GLY A N 1
ATOM 703 C CA . GLY A 1 100 ? -11.404 5.842 24.384 1.00 49.41 100 GLY A CA 1
ATOM 704 C C . GLY A 1 100 ? -12.883 5.794 23.985 1.00 49.41 100 GLY A C 1
ATOM 705 O O . GLY A 1 100 ? -13.267 6.240 22.906 1.00 49.41 100 GLY A O 1
ATOM 706 N N . ARG A 1 101 ? -13.677 5.218 24.902 1.00 39.12 101 ARG A N 1
ATOM 707 C CA . ARG A 1 101 ? -15.149 5.101 24.926 1.00 39.12 101 ARG A CA 1
ATOM 708 C C . ARG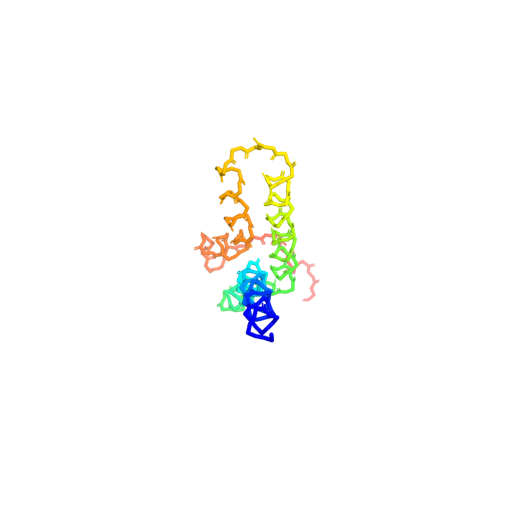 A 1 101 ? -15.887 5.863 23.804 1.00 39.12 101 ARG A C 1
ATOM 710 O O . ARG A 1 101 ? -16.112 7.063 23.946 1.00 39.12 101 ARG A O 1
ATOM 717 N N . PRO A 1 102 ? -16.437 5.165 22.803 1.00 45.25 102 PRO A N 1
ATOM 718 C CA . PRO A 1 102 ? -17.731 5.540 22.261 1.00 45.25 102 PRO A CA 1
ATOM 719 C C . PRO A 1 102 ? -18.807 4.949 23.188 1.00 45.25 102 PRO A C 1
ATOM 721 O O . PRO A 1 102 ? -18.850 3.735 23.377 1.00 45.25 102 PRO A O 1
ATOM 724 N N . GLY A 1 103 ? -19.617 5.797 23.835 1.00 41.78 103 GLY A N 1
ATOM 725 C CA . GLY A 1 103 ? -20.766 5.341 24.638 1.00 41.78 103 GLY A CA 1
ATOM 726 C C . GLY A 1 103 ? -20.814 5.780 26.106 1.00 41.78 103 GLY A C 1
ATOM 727 O O . GLY A 1 103 ? -21.249 5.012 26.959 1.00 41.78 103 GLY A O 1
ATOM 728 N N . ARG A 1 104 ? -20.401 7.011 26.440 1.00 41.06 104 ARG A N 1
ATOM 729 C CA . ARG A 1 104 ? -21.055 7.714 27.556 1.00 41.06 104 ARG A CA 1
ATOM 730 C C . ARG A 1 104 ? -22.235 8.463 26.924 1.00 41.06 104 ARG A C 1
ATOM 732 O O . ARG A 1 104 ? -22.013 9.496 26.312 1.00 41.06 104 ARG A O 1
ATOM 739 N N . HIS A 1 105 ? -23.430 7.882 27.044 1.00 37.00 105 HIS A N 1
ATOM 740 C CA . HIS A 1 105 ? -24.721 8.367 26.530 1.00 37.00 105 HIS A CA 1
ATOM 741 C C . HIS A 1 105 ? -24.907 8.252 25.008 1.00 37.00 105 HIS A C 1
ATOM 743 O O . HIS A 1 105 ? -24.470 9.114 24.252 1.00 37.00 105 HIS A O 1
ATOM 749 N N . GLN A 1 106 ? -25.572 7.190 24.558 1.00 35.16 106 GLN A N 1
ATOM 750 C CA . GLN A 1 106 ? -27.020 7.172 24.300 1.00 35.16 106 GLN A CA 1
ATOM 751 C C . GLN A 1 106 ? -27.483 5.720 24.177 1.00 35.16 106 GLN A C 1
ATOM 753 O O . GLN A 1 106 ? -26.695 4.909 23.640 1.00 35.16 106 GLN A O 1
#